Protein AF-A0A832P531-F1 (afdb_monomer_lite)

pLDDT: mean 85.59, std 12.53, range [48.0, 97.06]

Radius of gyration: 25.11 Å; chains: 1; bounding box: 67×21×75 Å

Secondary structure (DSSP, 8-state):
-HHHHHHHHHHHHHHHHHHH----PPP-----PPPPBSSPPP-EE-HHHHHHHHHHHTTS-BPP--THHHHTTSTTGGG--EEEE-SSHHHHHHHHHHH-TTSEEEE-GGGSPP-PPPP--SS--EEHHHHHHHHHHHHHTTS--TTSPPHHHHHHHHHTT--

Foldseek 3Di:
DVVVVVVVVVVVVVVVVVVVPDDPDDDDDDDDDFAAFPDPQFFKDALVVLQVSVVVRQATEHDDDDLCVVQVVPPPLVPAAEDEAAPGRRGVNRVCSNNNPRHHYHHDNLRDDDDFRQDHDPPDMDTSVVSVVVRVVCQQVVVRVDPDDGPVVNVVVVVVVVD

Structure (mmCIF, N/CA/C/O backbone):
data_AF-A0A832P531-F1
#
_entry.id   AF-A0A832P531-F1
#
loop_
_atom_site.group_PDB
_atom_site.id
_atom_site.type_symbol
_atom_site.label_atom_id
_atom_site.label_alt_id
_atom_site.label_comp_id
_atom_site.label_asym_id
_atom_site.label_entity_id
_atom_site.label_seq_id
_atom_site.pdbx_PDB_ins_code
_atom_site.Cartn_x
_atom_site.Cartn_y
_atom_site.Cartn_z
_atom_site.occupancy
_atom_site.B_iso_or_equiv
_atom_site.auth_seq_id
_atom_site.auth_comp_id
_atom_site.auth_asym_id
_atom_site.auth_atom_id
_atom_site.pdbx_PDB_model_num
ATOM 1 N N . MET A 1 1 ? 45.125 5.020 -52.122 1.00 65.94 1 MET A N 1
ATOM 2 C CA . MET A 1 1 ? 44.099 4.147 -51.507 1.00 65.94 1 MET A CA 1
ATOM 3 C C . MET A 1 1 ? 44.278 3.979 -49.996 1.00 65.94 1 MET A C 1
ATOM 5 O O . MET A 1 1 ? 43.310 4.206 -49.288 1.00 65.94 1 MET A O 1
ATOM 9 N N . GLN A 1 2 ? 45.487 3.715 -49.477 1.00 74.75 2 GLN A N 1
ATOM 10 C CA . GLN A 1 2 ? 45.750 3.553 -48.029 1.00 74.75 2 GLN A CA 1
ATOM 11 C C . GLN A 1 2 ? 45.192 4.682 -47.135 1.00 74.75 2 GLN A C 1
ATOM 13 O O . GLN A 1 2 ? 44.563 4.419 -46.119 1.00 74.75 2 GLN A O 1
ATOM 18 N N . LYS A 1 3 ? 45.393 5.951 -47.526 1.00 67.12 3 LYS A N 1
ATOM 19 C CA . LYS A 1 3 ? 44.940 7.118 -46.745 1.00 67.12 3 LYS A CA 1
ATOM 20 C C . LYS A 1 3 ? 43.415 7.216 -46.639 1.00 67.12 3 LYS A C 1
ATOM 22 O O . LYS A 1 3 ? 42.911 7.622 -45.603 1.00 67.12 3 LYS A O 1
ATOM 27 N N . LEU A 1 4 ? 42.692 6.812 -47.686 1.00 76.25 4 LEU A N 1
ATOM 28 C CA . LEU A 1 4 ? 41.228 6.821 -47.698 1.00 76.25 4 LEU A CA 1
ATOM 29 C C . LEU A 1 4 ? 40.666 5.761 -46.741 1.00 76.25 4 LEU A C 1
ATOM 31 O O . LEU A 1 4 ? 39.696 6.022 -46.042 1.00 76.25 4 LEU A O 1
ATOM 35 N N . TYR A 1 5 ? 41.326 4.603 -46.659 1.00 79.06 5 TYR A N 1
ATOM 36 C CA . TYR A 1 5 ? 40.951 3.515 -45.756 1.00 79.06 5 TYR A CA 1
ATOM 37 C C . TYR A 1 5 ? 41.120 3.902 -44.279 1.00 79.06 5 TYR A C 1
ATOM 39 O O . TYR A 1 5 ? 40.217 3.683 -43.478 1.00 79.06 5 TYR A O 1
ATOM 47 N N . TRP A 1 6 ? 42.229 4.565 -43.933 1.00 76.06 6 TRP A N 1
ATOM 48 C CA . TRP A 1 6 ? 42.462 5.073 -42.576 1.00 76.06 6 TRP A CA 1
ATOM 49 C C . TRP A 1 6 ? 41.451 6.142 -42.152 1.00 76.06 6 TRP A C 1
ATOM 51 O O . TRP A 1 6 ? 40.983 6.124 -41.017 1.00 76.06 6 TRP A O 1
ATOM 61 N N . VAL A 1 7 ? 41.078 7.043 -43.065 1.00 78.88 7 VAL A N 1
ATOM 62 C CA . VAL A 1 7 ? 40.046 8.059 -42.802 1.00 78.88 7 VAL A CA 1
ATOM 63 C C . VAL A 1 7 ? 38.680 7.402 -42.599 1.00 78.88 7 VAL A C 1
ATOM 65 O O . VAL A 1 7 ? 37.972 7.762 -41.664 1.00 78.88 7 VAL A O 1
ATOM 68 N N . LEU A 1 8 ? 38.331 6.394 -43.406 1.00 77.94 8 LEU A N 1
ATOM 69 C CA . LEU A 1 8 ? 37.074 5.660 -43.254 1.00 77.94 8 LEU A CA 1
ATOM 70 C C . LEU A 1 8 ? 37.015 4.894 -41.922 1.00 77.94 8 LEU A C 1
ATOM 72 O O . LEU A 1 8 ? 35.994 4.930 -41.243 1.00 77.94 8 LEU A O 1
ATOM 76 N N . GLN A 1 9 ? 38.115 4.250 -41.517 1.00 77.88 9 GLN A N 1
ATOM 77 C CA . GLN A 1 9 ? 38.210 3.562 -40.225 1.00 77.88 9 GLN A CA 1
ATOM 78 C C . GLN A 1 9 ? 38.102 4.528 -39.041 1.00 77.88 9 GLN A C 1
ATOM 80 O O . GLN A 1 9 ? 37.435 4.203 -38.064 1.00 77.88 9 GLN A O 1
ATOM 85 N N . LEU A 1 10 ? 38.698 5.720 -39.135 1.00 73.81 10 LEU A N 1
ATOM 86 C CA . LEU A 1 10 ? 38.564 6.767 -38.118 1.00 73.81 10 LEU A CA 1
ATOM 87 C C . LEU A 1 10 ? 37.129 7.288 -38.014 1.00 73.81 10 LEU A C 1
ATOM 89 O O . LEU A 1 10 ? 36.643 7.473 -36.905 1.00 73.81 10 LEU A O 1
ATOM 93 N N . ILE A 1 11 ? 36.435 7.475 -39.140 1.00 73.75 11 ILE A N 1
ATOM 94 C CA . ILE A 1 11 ? 35.029 7.903 -39.150 1.00 73.75 11 ILE A CA 1
ATOM 95 C C . ILE A 1 11 ? 34.132 6.819 -38.542 1.00 73.75 11 ILE A C 1
ATOM 97 O O . ILE A 1 11 ? 33.305 7.127 -37.690 1.00 73.75 11 ILE A O 1
ATOM 101 N N . ILE A 1 12 ? 34.322 5.550 -38.918 1.00 70.81 12 ILE A N 1
ATOM 102 C CA . ILE A 1 12 ? 33.563 4.424 -38.352 1.00 70.81 12 ILE A CA 1
ATOM 103 C C . ILE A 1 12 ? 33.828 4.303 -36.845 1.00 70.81 12 ILE A C 1
ATOM 105 O O . ILE A 1 12 ? 32.883 4.165 -36.073 1.00 70.81 12 ILE A O 1
ATOM 109 N N . LEU A 1 13 ? 35.087 4.422 -36.410 1.00 65.75 13 LEU A N 1
ATOM 110 C CA . LEU A 1 13 ? 35.449 4.400 -34.993 1.00 65.75 13 LEU A CA 1
ATOM 111 C C . LEU A 1 13 ? 34.809 5.571 -34.233 1.00 65.75 13 LEU A C 1
ATOM 113 O O . LEU A 1 13 ? 34.262 5.362 -33.156 1.00 65.75 13 LEU A O 1
ATOM 117 N N . GLN A 1 14 ? 34.812 6.777 -34.810 1.00 59.66 14 GLN A N 1
ATOM 118 C CA . GLN A 1 14 ? 34.172 7.951 -34.212 1.00 59.66 14 GLN A CA 1
ATOM 119 C C . GLN A 1 14 ? 32.649 7.807 -34.120 1.00 59.66 14 GLN A C 1
ATOM 121 O O . GLN A 1 14 ? 32.070 8.162 -33.094 1.00 59.66 14 GLN A O 1
ATOM 126 N N . MET A 1 15 ? 31.997 7.235 -35.136 1.00 58.91 15 MET A N 1
ATOM 127 C CA . MET A 1 15 ? 30.562 6.938 -35.081 1.00 58.91 15 MET A CA 1
ATOM 128 C C . MET A 1 15 ? 30.233 5.900 -33.999 1.00 58.91 15 MET A C 1
ATOM 130 O O . MET A 1 15 ? 29.237 6.062 -33.297 1.00 58.91 15 MET A O 1
ATOM 134 N N . PHE A 1 16 ? 31.093 4.895 -33.800 1.00 55.34 16 PHE A N 1
ATOM 135 C CA . PHE A 1 16 ? 30.951 3.928 -32.707 1.00 55.34 16 PHE A CA 1
ATOM 136 C C . PHE A 1 16 ? 31.172 4.564 -31.327 1.00 55.34 16 PHE A C 1
ATOM 138 O O . PHE A 1 16 ? 30.419 4.280 -30.402 1.00 55.34 16 PHE A O 1
ATOM 145 N N . THR A 1 17 ? 32.147 5.466 -31.167 1.00 51.41 17 THR A N 1
ATOM 146 C CA . THR A 1 17 ? 32.384 6.130 -29.872 1.00 51.41 17 THR A CA 1
ATOM 147 C C . THR A 1 17 ? 31.298 7.143 -29.511 1.00 51.41 17 THR A C 1
ATOM 149 O O . THR A 1 17 ? 30.969 7.280 -28.337 1.00 51.41 17 THR A O 1
ATOM 152 N N . VAL A 1 18 ? 30.700 7.824 -30.498 1.00 48.78 18 VAL A N 1
ATOM 153 C CA . VAL A 1 18 ? 29.611 8.794 -30.264 1.00 48.78 18 VAL A CA 1
ATOM 154 C C . VAL A 1 18 ? 28.328 8.102 -29.789 1.00 48.78 18 VAL A C 1
ATOM 156 O O . VAL A 1 18 ? 27.571 8.693 -29.028 1.00 48.78 18 VAL A O 1
ATOM 159 N N . GLN A 1 19 ? 28.107 6.837 -30.156 1.00 51.00 19 GLN A N 1
ATOM 160 C CA . GLN A 1 19 ? 26.973 6.053 -29.652 1.00 51.00 19 GLN A CA 1
ATOM 161 C C . GLN A 1 19 ? 27.184 5.510 -28.227 1.00 51.00 19 GLN A C 1
ATOM 163 O O . GLN A 1 19 ? 26.210 5.179 -27.556 1.00 51.00 19 GLN A O 1
ATOM 168 N N . ILE A 1 20 ? 28.431 5.433 -27.746 1.00 50.78 20 ILE A N 1
ATOM 169 C CA . ILE A 1 20 ? 28.757 4.869 -26.423 1.00 50.78 20 ILE A CA 1
ATOM 170 C C . ILE A 1 20 ? 28.669 5.922 -25.308 1.00 50.78 20 ILE A C 1
ATOM 172 O O . ILE A 1 20 ? 28.470 5.565 -24.149 1.00 50.78 20 ILE A O 1
ATOM 176 N N . VAL A 1 21 ? 28.708 7.219 -25.631 1.00 48.00 21 VAL A N 1
ATOM 177 C CA . VAL A 1 21 ? 28.404 8.287 -24.661 1.00 48.00 21 VAL A CA 1
ATOM 178 C C . VAL A 1 21 ? 26.884 8.435 -24.548 1.00 48.00 21 VAL A C 1
ATOM 180 O O . VAL A 1 21 ? 26.284 9.426 -24.958 1.00 48.00 21 VAL A O 1
ATOM 183 N N . SER A 1 22 ? 26.238 7.394 -24.028 1.00 55.31 22 SER A N 1
ATOM 184 C CA . SER A 1 22 ? 24.878 7.515 -23.515 1.00 55.31 22 SER A CA 1
ATOM 185 C C . SER A 1 22 ? 24.933 8.424 -22.292 1.00 55.31 22 SER A C 1
ATOM 187 O O . SER A 1 22 ? 25.774 8.235 -21.416 1.00 55.31 22 SER A O 1
ATOM 189 N N . ALA A 1 23 ? 24.096 9.459 -22.291 1.00 56.31 23 ALA A N 1
ATOM 190 C CA . ALA A 1 23 ? 24.035 10.461 -21.240 1.00 56.31 23 ALA A CA 1
ATOM 191 C C . ALA A 1 23 ? 23.957 9.799 -19.857 1.00 56.31 23 ALA A C 1
ATOM 193 O O . ALA A 1 23 ? 23.090 8.953 -19.643 1.00 56.31 23 ALA A O 1
ATOM 194 N N . ASP A 1 24 ? 24.824 10.216 -18.929 1.00 57.50 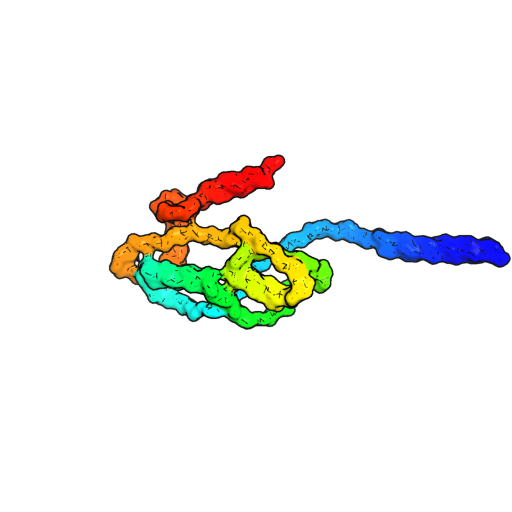24 ASP A N 1
ATOM 195 C CA . ASP A 1 24 ? 24.674 9.952 -17.496 1.00 57.50 24 ASP A CA 1
ATOM 196 C C . ASP A 1 24 ? 23.319 10.520 -17.049 1.00 57.50 24 ASP A C 1
ATOM 198 O O . ASP A 1 24 ? 23.183 11.693 -16.686 1.00 57.50 24 ASP A O 1
ATOM 202 N N . SER A 1 25 ? 22.262 9.718 -17.150 1.00 68.75 25 SER A N 1
ATOM 203 C CA . SER A 1 25 ? 20.950 10.109 -16.666 1.00 68.75 25 SER A CA 1
ATOM 204 C C . SER A 1 25 ? 20.964 9.982 -15.151 1.00 68.75 25 SER A C 1
ATOM 206 O O . SER A 1 25 ? 21.143 8.885 -14.624 1.00 68.75 25 SER A O 1
ATOM 208 N N . ILE A 1 26 ? 20.758 11.102 -14.458 1.00 80.25 26 ILE A N 1
ATOM 209 C CA . ILE A 1 26 ? 20.547 11.132 -13.007 1.00 80.25 26 ILE A CA 1
ATOM 210 C C . ILE A 1 26 ? 19.515 10.050 -12.646 1.00 80.25 26 ILE A C 1
ATOM 212 O O . ILE A 1 26 ? 18.416 10.082 -13.214 1.00 80.25 26 ILE A O 1
ATOM 216 N N . PRO A 1 27 ? 19.830 9.114 -11.728 1.00 82.00 27 PRO A N 1
ATOM 217 C CA . PRO A 1 27 ? 18.890 8.083 -11.309 1.00 82.00 27 PRO A CA 1
ATOM 218 C C . PRO A 1 27 ? 17.575 8.704 -10.838 1.00 82.00 27 PRO A C 1
ATOM 220 O O . PRO A 1 27 ? 17.568 9.641 -10.036 1.00 82.00 27 PRO A O 1
ATOM 223 N N . ARG A 1 28 ? 16.450 8.189 -11.339 1.00 88.44 28 ARG A N 1
ATOM 224 C CA . ARG A 1 28 ? 15.113 8.670 -10.977 1.00 88.44 28 ARG A CA 1
ATOM 225 C C . ARG A 1 28 ? 14.361 7.594 -10.224 1.00 88.44 28 ARG A C 1
ATOM 227 O O . ARG A 1 28 ? 14.259 6.464 -10.683 1.00 88.44 28 ARG A O 1
ATOM 234 N N . ILE A 1 29 ? 13.796 7.977 -9.086 1.00 91.31 29 ILE A N 1
ATOM 235 C CA . ILE A 1 29 ? 12.951 7.101 -8.280 1.00 91.31 29 ILE A CA 1
ATOM 236 C C . ILE A 1 29 ? 11.502 7.537 -8.473 1.00 91.31 29 ILE A C 1
ATOM 238 O O . ILE A 1 29 ? 11.129 8.664 -8.141 1.00 91.31 29 ILE A O 1
ATOM 242 N N . TYR A 1 30 ? 10.682 6.629 -8.995 1.00 92.62 30 TYR A N 1
ATOM 243 C CA . TYR A 1 30 ? 9.246 6.829 -9.144 1.00 92.62 30 TYR A CA 1
ATOM 244 C C . TYR A 1 30 ? 8.516 6.168 -7.976 1.00 92.62 30 TYR A C 1
ATOM 246 O O . TYR A 1 30 ? 8.571 4.955 -7.801 1.00 92.62 30 TYR A O 1
ATOM 254 N N . ILE A 1 31 ? 7.814 6.968 -7.171 1.00 94.62 31 ILE A N 1
ATOM 255 C CA . ILE A 1 31 ? 7.020 6.467 -6.044 1.00 94.62 31 ILE A CA 1
ATOM 256 C C . ILE A 1 31 ? 5.554 6.430 -6.460 1.00 94.62 31 ILE A C 1
ATOM 258 O O . ILE A 1 31 ? 4.927 7.468 -6.680 1.00 94.62 31 ILE A O 1
ATOM 262 N N . ILE A 1 32 ? 4.997 5.224 -6.538 1.00 94.31 32 ILE A N 1
ATOM 263 C CA . ILE A 1 32 ? 3.614 4.992 -6.950 1.00 94.31 32 ILE A CA 1
ATOM 264 C C . ILE A 1 32 ? 2.842 4.428 -5.763 1.00 94.31 32 ILE A C 1
ATOM 266 O O . ILE A 1 32 ? 3.242 3.447 -5.137 1.00 94.31 32 ILE A O 1
ATOM 270 N N . ARG A 1 33 ? 1.703 5.044 -5.442 1.00 94.50 33 ARG A N 1
ATOM 271 C CA . ARG A 1 33 ? 0.759 4.451 -4.495 1.00 94.50 33 ARG A CA 1
ATOM 272 C C . ARG A 1 33 ? -0.034 3.355 -5.203 1.00 94.50 33 ARG A C 1
ATOM 274 O O . ARG A 1 33 ? -0.466 3.556 -6.333 1.00 94.50 33 ARG A O 1
ATOM 281 N N . HIS A 1 34 ? -0.282 2.255 -4.495 1.00 95.81 34 HIS A N 1
ATOM 282 C CA . HIS A 1 34 ? -1.154 1.177 -4.957 1.00 95.81 34 HIS A CA 1
ATOM 283 C C . HIS A 1 34 ? -2.511 1.704 -5.485 1.00 95.81 34 HIS A C 1
ATOM 285 O O . HIS A 1 34 ? -3.023 2.727 -5.011 1.00 95.81 34 HIS A O 1
ATOM 291 N N . ALA A 1 35 ? -3.110 0.981 -6.428 1.00 96.31 35 ALA A N 1
ATOM 292 C CA . ALA A 1 35 ? -4.420 1.287 -6.990 1.00 96.31 35 ALA A CA 1
ATOM 293 C C . ALA A 1 35 ? -5.545 1.157 -5.951 1.00 96.31 35 ALA A C 1
ATOM 295 O O . ALA A 1 35 ? -5.342 0.665 -4.835 1.00 96.31 35 ALA A O 1
ATOM 296 N N . ASN A 1 36 ? -6.747 1.620 -6.295 1.00 95.75 36 ASN A N 1
ATOM 297 C CA . ASN A 1 36 ? -7.903 1.417 -5.427 1.00 95.75 36 ASN A CA 1
ATOM 298 C C . ASN A 1 36 ? -8.102 -0.077 -5.174 1.00 95.75 36 ASN A C 1
ATOM 300 O O . ASN A 1 36 ? -7.988 -0.882 -6.090 1.00 95.75 36 ASN A O 1
ATOM 304 N N . VAL A 1 37 ? -8.391 -0.433 -3.928 1.00 96.25 37 VAL A N 1
ATOM 305 C CA . VAL A 1 37 ? -8.718 -1.813 -3.571 1.00 96.25 37 VAL A CA 1
ATOM 306 C C . VAL A 1 37 ? -10.153 -2.137 -3.973 1.00 96.25 37 VAL A C 1
ATOM 308 O O . VAL A 1 37 ? -11.015 -1.262 -3.858 1.00 96.25 37 VAL A O 1
ATOM 311 N N . ASP A 1 38 ? -10.419 -3.385 -4.357 1.00 96.31 38 ASP A N 1
ATOM 312 C CA . ASP A 1 38 ? -11.771 -3.890 -4.613 1.00 96.31 38 ASP A CA 1
ATOM 313 C C . ASP A 1 38 ? -12.507 -4.116 -3.282 1.00 96.31 38 ASP A C 1
ATOM 315 O O . ASP A 1 38 ? -12.654 -5.221 -2.754 1.00 96.31 38 ASP A O 1
ATOM 319 N N . LEU A 1 39 ? -12.877 -3.002 -2.651 1.00 95.31 39 LEU A N 1
ATOM 320 C CA . LEU A 1 39 ? -13.598 -2.975 -1.391 1.00 95.31 39 LEU A CA 1
ATOM 321 C C . LEU A 1 39 ? -14.646 -1.859 -1.428 1.00 95.31 39 LEU A C 1
ATOM 323 O O . LEU A 1 39 ? -14.296 -0.689 -1.621 1.00 95.31 39 LEU A O 1
ATOM 327 N N . PRO A 1 40 ? -15.927 -2.164 -1.148 1.00 94.31 40 PRO A N 1
ATOM 328 C CA . PRO A 1 40 ? -16.977 -1.158 -1.139 1.00 94.31 40 PRO A CA 1
ATOM 329 C C . PRO A 1 40 ? -16.651 0.010 -0.210 1.00 94.31 40 PRO A C 1
ATOM 331 O O . PRO A 1 40 ? -16.240 -0.176 0.940 1.00 94.31 40 PRO A O 1
ATOM 334 N N . LYS A 1 41 ? -16.897 1.236 -0.687 1.00 92.94 41 LYS A N 1
ATOM 335 C CA . LYS A 1 41 ? -16.662 2.450 0.102 1.00 92.94 41 LYS A CA 1
ATOM 336 C C . LYS A 1 41 ? -17.430 2.370 1.426 1.00 92.94 41 LYS A C 1
ATOM 338 O O . LYS A 1 41 ? -18.640 2.131 1.428 1.00 92.94 41 LYS A O 1
ATOM 343 N N . PRO A 1 42 ? -16.770 2.606 2.568 1.00 93.81 42 PRO A N 1
ATOM 344 C CA . PRO A 1 42 ? -17.411 2.390 3.844 1.00 93.81 42 PRO A CA 1
ATOM 345 C C . PRO A 1 42 ? -18.261 3.600 4.224 1.00 93.81 42 PRO A C 1
ATOM 347 O O . PRO A 1 42 ? -17.833 4.748 4.095 1.00 93.81 42 PRO A O 1
ATOM 350 N N . GLY A 1 43 ? -19.454 3.328 4.746 1.00 94.69 43 GLY A N 1
ATOM 351 C CA . GLY A 1 43 ? -20.326 4.337 5.342 1.00 94.69 43 GLY A CA 1
ATOM 352 C C . GLY A 1 43 ? -20.038 4.568 6.828 1.00 94.69 43 GLY A C 1
ATOM 353 O O . GLY A 1 43 ? -18.894 4.549 7.292 1.00 94.69 43 GLY A O 1
ATOM 354 N N . TRP A 1 44 ? -21.109 4.757 7.592 1.00 96.94 44 TRP A N 1
ATOM 355 C CA . TRP A 1 44 ? -21.059 4.879 9.046 1.00 96.94 44 TRP A CA 1
ATOM 356 C C . TRP A 1 44 ? -20.879 3.518 9.728 1.00 96.94 44 TRP A C 1
ATOM 358 O O . TRP A 1 44 ? -21.242 2.458 9.191 1.00 96.94 44 TRP A O 1
ATOM 368 N N . GLY A 1 45 ? -20.278 3.541 10.913 1.00 94.19 45 GLY A N 1
ATOM 369 C CA . GLY A 1 45 ? -20.021 2.342 11.687 1.00 94.19 45 GLY A CA 1
ATOM 370 C C . GLY A 1 45 ? -19.468 2.595 13.079 1.00 94.19 45 GLY A C 1
ATOM 371 O O . GLY A 1 45 ? -19.063 3.700 13.436 1.00 94.19 45 GLY A O 1
ATOM 372 N N . SER A 1 46 ? -19.411 1.514 13.851 1.00 95.12 46 SER A N 1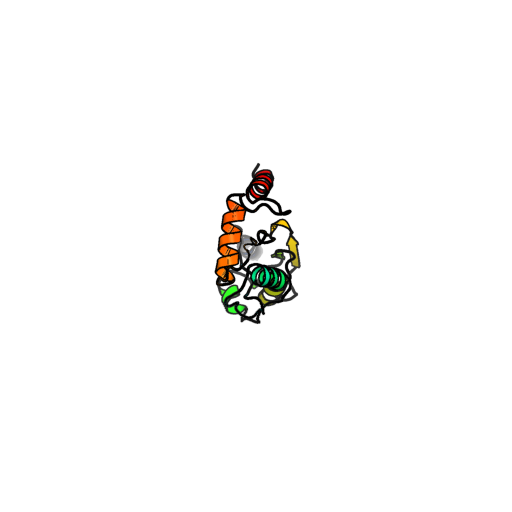
ATOM 373 C CA . SER A 1 46 ? -18.713 1.462 15.131 1.00 95.12 46 SER A CA 1
ATOM 374 C C . SER A 1 46 ? -17.218 1.217 14.932 1.00 95.12 46 SER A C 1
ATOM 376 O O . SER A 1 46 ? -16.784 0.742 13.877 1.00 95.12 46 SER A O 1
ATOM 378 N N . ALA A 1 47 ? -16.431 1.415 15.991 1.00 93.62 47 ALA A N 1
ATOM 379 C CA . ALA A 1 47 ? -15.020 1.031 16.031 1.00 93.62 47 ALA A CA 1
ATOM 380 C C . ALA A 1 47 ? -14.773 -0.422 15.565 1.00 93.62 47 ALA A C 1
ATOM 382 O O . ALA A 1 47 ? -13.821 -0.697 14.831 1.00 93.62 47 ALA A O 1
ATOM 383 N N . LYS A 1 48 ? -15.667 -1.362 15.918 1.00 93.56 48 LYS A N 1
ATOM 384 C CA . LYS A 1 48 ? -15.581 -2.773 15.495 1.00 93.56 48 LYS A CA 1
ATOM 385 C C . LYS A 1 48 ? -15.729 -2.925 13.979 1.00 93.56 48 LYS A C 1
ATOM 387 O O . LYS A 1 48 ? -14.965 -3.675 13.371 1.00 93.56 48 LYS A O 1
ATOM 392 N N . LYS A 1 49 ? -16.682 -2.214 13.364 1.00 94.25 49 LYS A N 1
ATOM 393 C CA . LYS A 1 49 ? -16.870 -2.213 11.903 1.00 94.25 49 LYS A CA 1
ATOM 394 C C . LYS A 1 49 ? -15.662 -1.589 11.202 1.00 94.25 49 LYS A C 1
ATOM 396 O O . LYS A 1 49 ? -15.167 -2.165 10.239 1.00 94.25 49 LYS A O 1
ATOM 401 N N . SER A 1 50 ? -15.126 -0.495 11.736 1.00 95.19 50 SER A N 1
ATOM 402 C CA . SER A 1 50 ? -13.927 0.165 11.204 1.00 95.19 50 SER A CA 1
ATOM 403 C C . SER A 1 50 ? -12.678 -0.716 11.283 1.00 95.19 50 SER A C 1
ATOM 405 O O . SER A 1 50 ? -11.905 -0.766 10.331 1.00 95.19 50 SER A O 1
ATOM 407 N N . LYS A 1 51 ? -12.504 -1.479 12.371 1.00 94.25 51 LYS A N 1
ATOM 408 C CA . LYS A 1 51 ? -11.425 -2.472 12.494 1.00 94.25 51 LYS A CA 1
ATOM 409 C C . LYS A 1 51 ? -11.547 -3.578 11.445 1.00 94.25 51 LYS A C 1
ATOM 411 O O . LYS A 1 51 ? -10.554 -3.918 10.812 1.00 94.25 51 LYS A O 1
ATOM 416 N N . LYS A 1 52 ? -12.755 -4.116 11.240 1.00 94.81 52 LYS A N 1
ATOM 417 C CA . LYS A 1 52 ? -13.008 -5.113 10.186 1.00 94.81 52 LYS A CA 1
ATOM 418 C C . LYS A 1 52 ? -12.694 -4.554 8.799 1.00 94.81 52 LYS A C 1
ATOM 420 O O . LYS A 1 52 ? -12.000 -5.214 8.040 1.00 94.81 52 LYS A O 1
ATOM 425 N N . TYR A 1 53 ? -13.146 -3.333 8.511 1.00 95.62 53 TYR A N 1
ATOM 426 C CA . TYR A 1 53 ? -12.864 -2.660 7.244 1.00 95.62 53 TYR A CA 1
ATOM 427 C C . TYR A 1 53 ? -11.358 -2.478 7.016 1.00 95.62 53 TYR A C 1
ATOM 429 O O . TYR A 1 53 ? -10.857 -2.833 5.956 1.00 95.62 53 TYR A O 1
ATOM 437 N N . LYS A 1 54 ? -10.617 -1.992 8.024 1.00 93.75 54 LYS A N 1
ATOM 438 C CA . LYS A 1 54 ? -9.157 -1.849 7.937 1.00 93.75 54 LYS A CA 1
ATOM 439 C C . LYS A 1 54 ? -8.462 -3.183 7.648 1.00 93.75 54 LYS A C 1
ATOM 441 O O . LYS A 1 54 ? -7.548 -3.220 6.837 1.00 93.75 54 LYS A O 1
ATOM 446 N N . ASN A 1 55 ? -8.876 -4.259 8.315 1.00 92.81 55 ASN A N 1
ATOM 447 C CA . ASN A 1 55 ? -8.290 -5.577 8.081 1.00 92.81 55 ASN A CA 1
ATOM 448 C C . ASN A 1 55 ? -8.570 -6.067 6.654 1.00 92.81 55 ASN A C 1
ATOM 450 O O . ASN A 1 55 ? -7.646 -6.526 5.996 1.00 92.81 55 ASN A O 1
ATOM 454 N N . ALA A 1 56 ? -9.810 -5.917 6.174 1.00 94.38 56 ALA A N 1
ATOM 455 C CA . ALA A 1 56 ? -10.190 -6.302 4.816 1.00 94.38 56 ALA A CA 1
ATOM 456 C C . ALA A 1 56 ? -9.387 -5.530 3.759 1.00 94.38 56 ALA A C 1
ATOM 458 O O . ALA A 1 56 ? -8.894 -6.128 2.813 1.00 94.38 56 ALA A O 1
ATOM 459 N N . TYR A 1 57 ? -9.173 -4.227 3.965 1.00 92.50 57 TYR A N 1
ATOM 460 C CA . TYR A 1 57 ? -8.375 -3.377 3.075 1.00 92.50 57 TYR A CA 1
ATOM 461 C C . TYR A 1 57 ? -6.944 -3.900 2.839 1.00 92.50 57 TYR A C 1
ATOM 463 O O . TYR A 1 57 ? -6.359 -3.639 1.792 1.00 92.50 57 TYR A O 1
ATOM 471 N N . ASN A 1 58 ? -6.372 -4.641 3.795 1.00 88.12 58 ASN A N 1
ATOM 472 C CA . ASN A 1 58 ? -5.034 -5.219 3.655 1.00 88.12 58 ASN A CA 1
ATOM 473 C C . ASN A 1 58 ? -5.012 -6.574 2.932 1.00 88.12 58 ASN A C 1
ATOM 475 O O . ASN A 1 58 ? -3.935 -7.025 2.556 1.00 88.12 58 ASN A O 1
ATOM 479 N N . THR A 1 59 ? -6.163 -7.228 2.769 1.00 90.06 59 THR A N 1
ATOM 480 C CA . THR A 1 59 ? -6.255 -8.600 2.243 1.00 90.06 59 THR A CA 1
ATOM 481 C C . THR A 1 59 ? -6.978 -8.700 0.909 1.00 90.06 59 THR A C 1
ATOM 483 O O . THR A 1 59 ? -6.877 -9.734 0.263 1.00 90.06 59 THR A O 1
ATOM 486 N N . VAL A 1 60 ? -7.748 -7.682 0.521 1.00 94.56 60 VAL A N 1
ATOM 487 C CA . VAL A 1 60 ? -8.405 -7.653 -0.790 1.00 94.56 60 VAL A CA 1
ATOM 488 C C . VAL A 1 60 ? -7.438 -7.203 -1.885 1.00 94.56 60 VAL A C 1
ATOM 490 O O . VAL A 1 60 ? -6.464 -6.493 -1.608 1.00 94.56 60 VAL A O 1
ATOM 493 N N . GLY A 1 61 ? -7.734 -7.620 -3.114 1.00 94.88 61 GLY A N 1
ATOM 494 C CA . GLY A 1 61 ? -7.029 -7.176 -4.308 1.00 94.88 61 GLY A CA 1
ATOM 495 C C . GLY A 1 61 ? -7.420 -5.763 -4.748 1.00 94.88 61 GLY A C 1
ATOM 496 O O . GLY A 1 61 ? -8.083 -5.018 -4.014 1.00 94.88 61 GLY A O 1
ATOM 497 N N . ILE A 1 62 ? -6.996 -5.386 -5.949 1.00 97.00 62 ILE A N 1
ATOM 498 C CA . ILE A 1 62 ? -7.259 -4.076 -6.554 1.00 97.00 62 ILE A CA 1
ATOM 499 C C . ILE A 1 62 ? -8.408 -4.084 -7.563 1.00 97.00 62 ILE A C 1
ATOM 501 O O . ILE A 1 62 ? -8.688 -5.077 -8.226 1.00 97.00 62 ILE A O 1
ATOM 505 N N . GLU A 1 63 ? -9.043 -2.926 -7.717 1.00 96.44 63 GLU A N 1
ATOM 506 C CA . GLU A 1 63 ? -9.889 -2.637 -8.870 1.00 96.44 63 GLU A CA 1
ATOM 507 C C . GLU A 1 63 ? -9.015 -2.598 -10.134 1.00 96.44 63 GLU A C 1
ATOM 509 O O . GLU A 1 63 ? -7.937 -1.993 -10.141 1.00 96.44 63 GLU A O 1
ATOM 514 N N . THR A 1 64 ? -9.491 -3.190 -11.232 1.00 94.19 64 THR A N 1
ATOM 515 C CA . THR A 1 64 ? -8.833 -3.052 -12.537 1.00 94.19 64 THR A CA 1
ATOM 516 C C . THR A 1 64 ? -8.802 -1.580 -12.956 1.00 94.19 64 THR A C 1
ATOM 518 O O . THR A 1 64 ? -9.802 -0.865 -12.860 1.00 94.19 64 THR A O 1
ATOM 521 N N . PHE A 1 65 ? -7.662 -1.116 -13.461 1.00 94.69 65 PHE A N 1
ATOM 522 C CA . PHE A 1 65 ? -7.496 0.242 -13.974 1.00 94.69 65 PHE A CA 1
ATOM 5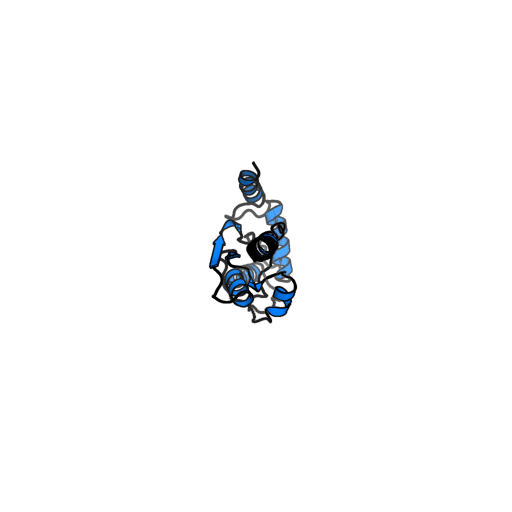23 C C . PHE A 1 65 ? -6.718 0.228 -15.292 1.00 94.69 65 PHE A C 1
ATOM 525 O O . PHE A 1 65 ? -6.195 -0.804 -15.690 1.00 94.69 65 PHE A O 1
ATOM 532 N N . ASN A 1 66 ? -6.667 1.364 -15.993 1.00 94.56 66 ASN A N 1
ATOM 533 C CA . ASN A 1 66 ? -5.843 1.505 -17.196 1.00 94.56 66 ASN A CA 1
ATOM 534 C C . ASN A 1 66 ? -4.397 1.890 -16.798 1.00 94.56 66 ASN A C 1
ATOM 536 O O . ASN A 1 66 ? -4.219 3.027 -16.334 1.00 94.56 66 ASN A O 1
ATOM 540 N N . PRO A 1 67 ? -3.396 1.007 -16.998 1.00 93.81 67 PRO A N 1
ATOM 541 C CA . PRO A 1 67 ? -1.994 1.248 -16.640 1.00 93.81 67 PRO A CA 1
ATOM 542 C C . PRO A 1 67 ? -1.381 2.476 -17.312 1.00 93.81 67 PRO A C 1
ATOM 544 O O . PRO A 1 67 ? -0.646 3.232 -16.674 1.00 93.81 67 PRO A O 1
ATOM 547 N N . GLU A 1 68 ? -1.757 2.737 -18.565 1.00 93.06 68 GLU A N 1
ATOM 548 C CA . GLU A 1 68 ? -1.162 3.781 -19.409 1.00 93.06 68 GLU A CA 1
ATOM 549 C C . GLU A 1 68 ? -1.238 5.169 -18.767 1.00 93.06 68 GLU A C 1
ATOM 551 O O . GLU A 1 68 ? -0.320 5.982 -18.869 1.00 93.06 68 GLU A O 1
ATOM 556 N N . LYS A 1 69 ? -2.307 5.442 -18.006 1.00 91.19 69 LYS A N 1
ATOM 557 C CA . LYS A 1 69 ? -2.473 6.724 -17.297 1.00 91.19 69 LYS A CA 1
ATOM 558 C C . LYS A 1 69 ? -1.358 7.004 -16.286 1.00 91.19 69 LYS A C 1
ATOM 560 O O . LYS A 1 69 ? -1.090 8.172 -15.990 1.00 91.19 69 LYS A O 1
ATOM 565 N N . ALA A 1 70 ? -0.779 5.957 -15.704 1.00 91.81 70 ALA A N 1
ATOM 566 C CA . ALA A 1 70 ? 0.346 6.056 -14.787 1.00 91.81 70 ALA A CA 1
ATOM 567 C C . ALA A 1 70 ? 1.679 5.948 -15.538 1.00 91.81 70 ALA A C 1
ATOM 569 O O . ALA A 1 70 ? 2.550 6.785 -15.307 1.00 91.81 70 ALA A O 1
ATOM 570 N N . LEU A 1 71 ? 1.807 4.991 -16.465 1.00 93.06 71 LEU A N 1
ATOM 571 C CA . LEU A 1 71 ? 3.043 4.736 -17.215 1.00 93.06 71 LEU A CA 1
ATOM 572 C C . LEU A 1 71 ? 3.502 5.934 -18.049 1.00 93.06 71 LEU A C 1
ATOM 574 O O . LEU A 1 71 ? 4.684 6.255 -18.038 1.00 93.06 71 LEU A O 1
ATOM 578 N N . HIS A 1 72 ? 2.584 6.688 -18.662 1.00 92.50 72 HIS A N 1
ATOM 579 C CA . HIS A 1 72 ? 2.933 7.900 -19.416 1.00 92.50 72 HIS A CA 1
ATOM 580 C C . HIS A 1 72 ? 3.619 8.997 -18.581 1.00 92.50 72 HIS A C 1
ATOM 582 O O . HIS A 1 72 ? 4.161 9.946 -19.144 1.00 92.50 72 HIS A O 1
ATOM 588 N N . LYS A 1 73 ? 3.586 8.910 -17.245 1.00 92.44 73 LYS A N 1
ATOM 589 C CA . LYS A 1 73 ? 4.273 9.849 -16.340 1.00 92.44 73 LYS A CA 1
ATOM 590 C C . LYS A 1 73 ? 5.680 9.388 -15.958 1.00 92.44 73 LYS A C 1
ATOM 592 O O . LYS A 1 73 ? 6.370 10.092 -15.222 1.00 92.44 73 LYS A O 1
ATOM 597 N N . ILE A 1 74 ? 6.072 8.202 -16.406 1.00 91.75 74 ILE A N 1
ATOM 598 C CA . ILE A 1 74 ? 7.333 7.551 -16.091 1.00 91.75 74 ILE A CA 1
ATOM 599 C C . ILE A 1 74 ? 8.151 7.543 -17.378 1.00 91.75 74 ILE A C 1
ATOM 601 O O . ILE A 1 74 ? 7.803 6.883 -18.357 1.00 91.75 74 ILE A O 1
ATOM 605 N N . GLU A 1 75 ? 9.227 8.325 -17.395 1.00 89.81 75 GLU A N 1
ATOM 606 C CA . GLU A 1 75 ? 10.126 8.348 -18.545 1.00 89.81 75 GLU A CA 1
ATOM 607 C C . GLU A 1 75 ? 10.802 6.987 -18.679 1.00 89.81 75 GLU A C 1
ATOM 609 O O . GLU A 1 75 ? 11.242 6.412 -17.685 1.00 89.81 75 GLU A O 1
ATOM 614 N N . ASN A 1 76 ? 10.871 6.484 -19.912 1.00 87.38 76 ASN A N 1
ATOM 615 C CA . ASN A 1 76 ? 11.475 5.193 -20.232 1.00 87.38 76 ASN A CA 1
ATOM 616 C C . ASN A 1 76 ? 10.912 4.031 -19.393 1.00 87.38 76 ASN A C 1
ATOM 618 O O . ASN A 1 76 ? 11.642 3.114 -19.037 1.00 87.38 76 ASN A O 1
ATOM 622 N N . HIS A 1 77 ? 9.607 4.026 -19.091 1.00 89.56 77 HIS A N 1
ATOM 623 C CA . HIS A 1 77 ? 9.000 2.949 -18.295 1.00 89.56 77 HIS A CA 1
ATOM 624 C C . HIS A 1 77 ? 9.208 1.544 -18.890 1.00 89.56 77 HIS A C 1
ATOM 626 O O . HIS A 1 77 ? 9.216 0.569 -18.150 1.00 89.56 77 HIS A O 1
ATOM 632 N N . ALA A 1 78 ? 9.403 1.440 -20.209 1.00 87.94 78 ALA A N 1
ATOM 633 C CA . ALA A 1 78 ? 9.697 0.186 -20.901 1.00 87.94 78 ALA A CA 1
ATOM 634 C C . ALA A 1 78 ? 11.105 -0.376 -20.618 1.00 87.94 78 ALA A C 1
ATOM 636 O O . ALA A 1 78 ? 11.357 -1.534 -20.927 1.00 87.94 78 ALA A O 1
ATOM 637 N N . SER A 1 79 ? 12.026 0.422 -20.064 1.00 87.69 79 SER A N 1
ATOM 638 C CA . SER A 1 79 ? 13.363 -0.037 -19.662 1.00 87.69 79 SER A CA 1
ATOM 639 C C . SER A 1 79 ? 13.460 -0.371 -18.172 1.00 87.69 79 SER A C 1
ATOM 641 O O . SER A 1 79 ? 14.563 -0.597 -17.682 1.00 87.69 79 SER A O 1
ATOM 643 N N . ILE A 1 80 ? 12.347 -0.327 -17.434 1.00 90.19 80 ILE A N 1
ATOM 644 C CA . ILE A 1 80 ? 12.319 -0.711 -16.020 1.00 90.19 80 ILE A CA 1
ATOM 645 C C . ILE A 1 80 ? 12.407 -2.232 -15.943 1.00 90.19 80 ILE A C 1
ATOM 647 O O . ILE A 1 80 ? 11.565 -2.927 -16.499 1.00 90.19 80 ILE A O 1
ATOM 651 N N . ASP A 1 81 ? 13.418 -2.728 -15.238 1.00 91.50 81 ASP A N 1
ATOM 652 C CA . ASP A 1 81 ? 13.660 -4.154 -15.022 1.00 91.50 81 ASP A CA 1
ATOM 653 C C . ASP A 1 81 ? 13.133 -4.639 -13.664 1.00 91.50 81 ASP A C 1
ATOM 655 O O . ASP A 1 81 ? 12.682 -5.774 -13.549 1.00 91.50 81 ASP A O 1
ATOM 659 N N . THR A 1 82 ? 13.159 -3.773 -12.648 1.00 93.88 82 THR A N 1
ATOM 660 C CA . THR A 1 82 ? 12.887 -4.121 -11.252 1.00 93.88 82 THR A CA 1
ATOM 661 C C . THR A 1 82 ? 11.901 -3.148 -10.619 1.00 93.88 82 THR A C 1
ATOM 663 O O . THR A 1 82 ? 12.056 -1.926 -10.698 1.00 93.88 82 THR A O 1
ATOM 666 N N . VAL A 1 83 ? 10.902 -3.686 -9.919 1.00 96.12 83 VAL A N 1
ATOM 667 C CA . VAL A 1 83 ? 9.911 -2.915 -9.162 1.00 96.12 83 VAL A CA 1
ATOM 668 C C . VAL A 1 83 ? 9.943 -3.338 -7.698 1.00 96.12 83 VAL A C 1
ATOM 670 O O . VAL A 1 83 ? 9.631 -4.476 -7.359 1.00 96.12 83 VAL A O 1
ATOM 673 N N . PHE A 1 84 ? 10.259 -2.391 -6.815 1.00 97.06 84 PHE A N 1
ATOM 674 C CA . PHE A 1 84 ? 10.224 -2.599 -5.368 1.00 97.06 84 PHE A CA 1
ATOM 675 C C . PHE A 1 84 ? 8.845 -2.254 -4.804 1.00 97.06 84 PHE A C 1
ATOM 677 O O . PHE A 1 84 ? 8.328 -1.154 -5.021 1.00 97.06 84 PHE A O 1
ATOM 684 N N . CYS A 1 85 ? 8.244 -3.160 -4.037 1.00 96.88 85 CYS A N 1
ATOM 685 C CA . CYS A 1 85 ? 6.948 -2.920 -3.408 1.00 96.88 85 CYS A CA 1
ATOM 686 C C . CYS A 1 85 ? 6.828 -3.557 -2.017 1.00 96.88 85 CYS A C 1
ATOM 688 O O . CYS A 1 85 ? 7.665 -4.334 -1.570 1.00 96.88 85 CYS A O 1
ATOM 690 N N . SER A 1 86 ? 5.774 -3.211 -1.277 1.00 95.81 86 SER A N 1
ATOM 691 C CA . SER A 1 86 ? 5.479 -3.904 -0.017 1.00 95.81 86 SER A CA 1
ATOM 692 C C . SER A 1 86 ? 4.933 -5.314 -0.288 1.00 95.81 86 SER A C 1
ATOM 694 O O . SER A 1 86 ? 4.214 -5.480 -1.273 1.00 95.81 86 SER A O 1
ATOM 696 N N . PRO A 1 87 ? 5.072 -6.281 0.636 1.00 94.75 87 PRO A N 1
ATOM 697 C CA . PRO A 1 87 ? 4.468 -7.611 0.504 1.00 94.75 87 PRO A CA 1
ATOM 698 C C . PRO A 1 87 ? 2.926 -7.618 0.565 1.00 94.75 87 PRO A C 1
ATOM 700 O O . PRO A 1 87 ? 2.307 -8.677 0.568 1.00 94.75 87 PRO A O 1
ATOM 703 N N . GLN A 1 88 ? 2.259 -6.463 0.636 1.00 94.19 88 GLN A N 1
ATOM 704 C CA . GLN A 1 88 ? 0.798 -6.382 0.616 1.00 94.19 88 GLN A CA 1
ATOM 705 C C . GLN A 1 88 ? 0.254 -6.704 -0.782 1.00 94.19 88 GLN A C 1
ATOM 707 O O . GLN A 1 88 ? 0.727 -6.129 -1.761 1.00 94.19 88 GLN A O 1
ATOM 712 N N . LEU A 1 89 ? -0.802 -7.522 -0.857 1.00 94.75 89 LEU A N 1
ATOM 713 C CA . LEU A 1 89 ? -1.422 -7.956 -2.119 1.00 94.75 89 LEU A CA 1
ATOM 714 C C . LEU A 1 89 ? -1.722 -6.780 -3.060 1.00 94.75 89 LEU A C 1
ATOM 716 O O . LEU A 1 89 ? -1.280 -6.768 -4.201 1.00 94.75 89 LEU A O 1
ATOM 720 N N . ARG A 1 90 ? -2.354 -5.722 -2.535 1.00 95.81 90 ARG A N 1
ATOM 721 C CA . ARG A 1 90 ? -2.675 -4.508 -3.302 1.00 95.81 90 ARG A CA 1
ATOM 722 C C . ARG A 1 90 ? -1.469 -3.837 -3.966 1.00 95.81 90 ARG A C 1
ATOM 724 O O . ARG A 1 90 ? -1.622 -3.210 -5.007 1.00 95.81 90 ARG A O 1
ATOM 731 N N . ALA A 1 91 ? -0.285 -3.911 -3.355 1.00 95.81 91 ALA A N 1
ATOM 732 C CA . ALA A 1 91 ? 0.926 -3.315 -3.912 1.00 95.81 91 ALA A CA 1
ATOM 733 C C . ALA A 1 91 ? 1.498 -4.194 -5.030 1.00 95.81 91 ALA A C 1
ATOM 735 O O . ALA A 1 91 ? 1.811 -3.673 -6.096 1.00 95.81 91 ALA A O 1
ATOM 736 N N . GLN A 1 92 ? 1.544 -5.509 -4.802 1.00 95.38 92 GLN A N 1
ATOM 737 C CA . GLN A 1 92 ? 2.006 -6.489 -5.785 1.00 95.38 92 GLN A CA 1
ATOM 738 C C . GLN A 1 92 ? 1.120 -6.484 -7.036 1.00 95.38 92 GLN A C 1
ATOM 740 O O . GLN A 1 92 ? 1.619 -6.299 -8.139 1.00 95.38 92 GLN A O 1
ATOM 745 N N . GLU A 1 93 ? -0.203 -6.572 -6.873 1.00 95.69 93 GLU A N 1
ATOM 746 C CA . GLU A 1 93 ? -1.138 -6.543 -8.004 1.00 95.69 93 GLU A CA 1
ATOM 747 C C . GLU A 1 93 ? -1.079 -5.218 -8.772 1.00 95.69 93 GLU A C 1
ATOM 749 O O . GLU A 1 93 ? -1.197 -5.209 -9.993 1.00 95.69 93 GLU A O 1
ATOM 754 N N . THR A 1 94 ? -0.847 -4.091 -8.083 1.00 96.50 94 THR A N 1
ATOM 755 C CA . THR A 1 94 ? -0.659 -2.805 -8.774 1.00 96.50 94 THR A CA 1
ATOM 756 C C . THR A 1 94 ? 0.607 -2.819 -9.624 1.00 96.50 94 THR A C 1
ATOM 758 O O . THR A 1 94 ? 0.577 -2.329 -10.748 1.00 96.50 94 THR A O 1
ATOM 761 N N . ALA A 1 95 ? 1.712 -3.352 -9.097 1.00 95.81 95 ALA A N 1
ATOM 762 C CA . ALA A 1 95 ? 2.976 -3.430 -9.821 1.00 95.81 95 ALA A CA 1
ATOM 763 C C . ALA A 1 95 ? 2.861 -4.335 -11.055 1.00 95.81 95 ALA A C 1
ATOM 765 O O . ALA A 1 95 ? 3.223 -3.908 -12.148 1.00 95.81 95 ALA A O 1
ATOM 766 N N . LEU A 1 96 ? 2.274 -5.524 -10.895 1.00 94.56 96 LEU A N 1
ATOM 767 C CA . LEU A 1 96 ? 2.054 -6.474 -11.988 1.00 94.56 96 LEU A CA 1
ATOM 768 C C . LEU A 1 96 ? 1.134 -5.901 -13.070 1.00 94.56 96 LEU A C 1
ATOM 770 O O . LEU A 1 96 ? 1.412 -6.039 -14.256 1.00 94.56 96 LEU A O 1
ATOM 774 N N . LEU A 1 97 ? 0.065 -5.197 -12.680 1.00 94.81 97 LEU A N 1
ATOM 775 C CA . LEU A 1 97 ? -0.835 -4.572 -13.649 1.00 94.81 97 LEU A CA 1
ATOM 776 C C . LEU A 1 97 ? -0.182 -3.384 -14.378 1.00 94.81 97 LEU A C 1
ATOM 778 O O . LEU A 1 97 ? -0.567 -3.083 -15.502 1.00 94.81 97 LEU A O 1
ATOM 782 N N . LEU A 1 98 ? 0.787 -2.699 -13.758 1.00 95.12 98 LEU A N 1
ATOM 783 C CA . LEU A 1 98 ? 1.519 -1.595 -14.388 1.00 95.12 98 LEU A CA 1
ATOM 784 C C . LEU A 1 98 ? 2.603 -2.068 -15.350 1.00 95.12 98 LEU A C 1
ATOM 786 O O . LEU A 1 98 ? 2.713 -1.527 -16.441 1.00 95.12 98 LEU A O 1
ATOM 790 N N . PHE A 1 99 ? 3.427 -3.020 -14.932 1.00 92.00 99 PHE A N 1
ATOM 791 C CA . PHE A 1 99 ? 4.682 -3.327 -15.617 1.00 92.00 99 PHE A CA 1
ATOM 792 C C . PHE A 1 99 ? 4.704 -4.719 -16.258 1.00 92.00 99 PHE A C 1
ATOM 794 O O . PHE A 1 99 ? 5.716 -5.101 -16.835 1.00 92.00 99 PHE A O 1
ATOM 801 N N . SER A 1 100 ? 3.569 -5.429 -16.247 1.00 81.00 100 SER A N 1
ATOM 802 C CA . SER A 1 100 ? 3.432 -6.813 -16.725 1.00 81.00 100 SER A CA 1
ATOM 803 C C . SER A 1 100 ? 4.278 -7.805 -15.909 1.00 81.00 100 SER A C 1
ATOM 805 O O . SER A 1 100 ? 4.917 -7.437 -14.926 1.00 81.00 100 SER A O 1
ATOM 807 N N . GLU A 1 101 ? 4.246 -9.090 -16.269 1.00 76.19 101 GLU A N 1
ATOM 808 C CA . GLU A 1 101 ? 4.998 -10.151 -15.571 1.00 76.19 101 GLU A CA 1
ATOM 809 C C . GLU A 1 101 ? 6.498 -10.172 -15.923 1.00 76.19 101 GLU A C 1
ATOM 811 O O . GLU A 1 101 ? 7.253 -10.942 -15.335 1.00 76.19 101 GLU A O 1
ATOM 816 N N . ASP A 1 102 ? 6.939 -9.321 -16.853 1.00 83.25 102 ASP A N 1
ATOM 817 C CA . ASP A 1 102 ? 8.318 -9.302 -17.357 1.00 83.25 102 ASP A CA 1
ATOM 818 C C . ASP A 1 102 ? 9.302 -8.574 -16.422 1.00 83.25 102 ASP A C 1
ATOM 820 O O . ASP A 1 102 ? 10.516 -8.679 -16.604 1.00 83.25 102 ASP A O 1
ATOM 824 N N . VAL A 1 103 ? 8.802 -7.845 -15.415 1.00 91.19 103 VAL A N 1
ATOM 825 C CA . VAL A 1 103 ? 9.646 -7.183 -14.409 1.00 91.19 103 VAL A CA 1
ATOM 826 C C . VAL A 1 103 ? 9.942 -8.085 -13.216 1.00 91.19 103 VAL A C 1
ATOM 828 O O . VAL A 1 103 ? 9.104 -8.859 -12.752 1.00 91.19 103 VAL A O 1
ATOM 831 N N . ILE A 1 104 ? 11.126 -7.908 -12.639 1.00 94.94 104 ILE A N 1
ATOM 832 C CA . ILE A 1 104 ? 11.491 -8.489 -11.351 1.00 94.94 104 ILE A CA 1
ATOM 833 C C . ILE A 1 104 ? 10.731 -7.730 -10.260 1.00 94.94 104 ILE A C 1
ATOM 835 O O . ILE A 1 104 ? 10.963 -6.543 -10.017 1.00 94.94 104 ILE A O 1
ATOM 839 N N . LEU A 1 105 ? 9.804 -8.413 -9.591 1.00 96.00 105 LEU A N 1
ATOM 840 C CA . LEU A 1 105 ? 9.063 -7.853 -8.466 1.00 96.00 105 LEU A CA 1
ATOM 841 C C . LEU A 1 105 ? 9.775 -8.176 -7.148 1.00 96.00 105 LEU A C 1
ATOM 843 O O . LEU A 1 105 ? 9.714 -9.302 -6.661 1.00 96.00 105 LEU A O 1
ATOM 847 N N . GLU A 1 106 ? 10.393 -7.168 -6.540 1.00 96.62 106 GLU A N 1
ATOM 848 C CA . GLU A 1 106 ? 11.069 -7.290 -5.248 1.00 96.62 106 GLU A CA 1
ATOM 849 C C . GLU A 1 106 ? 10.168 -6.779 -4.121 1.00 96.62 106 GLU A C 1
ATOM 851 O O . GLU A 1 106 ? 9.679 -5.643 -4.146 1.00 96.62 106 GLU A O 1
ATOM 856 N N . THR A 1 107 ? 9.936 -7.609 -3.102 1.00 96.44 107 THR A N 1
ATOM 857 C CA . THR A 1 107 ? 9.118 -7.211 -1.949 1.00 96.44 107 THR A CA 1
ATOM 858 C C . THR A 1 107 ? 9.967 -6.897 -0.729 1.00 96.44 107 THR A C 1
ATOM 860 O O . THR A 1 107 ? 10.749 -7.737 -0.292 1.00 96.44 107 THR A O 1
ATOM 863 N N . ASP A 1 108 ? 9.724 -5.748 -0.100 1.00 94.50 108 ASP A N 1
ATOM 864 C CA . ASP A 1 108 ? 10.368 -5.371 1.158 1.00 94.50 108 ASP A CA 1
ATOM 865 C C . ASP A 1 108 ? 9.329 -4.990 2.223 1.00 94.50 108 ASP A C 1
ATOM 867 O O . ASP A 1 108 ? 8.431 -4.162 2.027 1.00 94.50 108 ASP A O 1
ATOM 871 N N . SER A 1 109 ? 9.471 -5.592 3.403 1.00 90.50 109 SER A N 1
ATOM 872 C CA . SER A 1 109 ? 8.675 -5.279 4.589 1.00 90.50 109 SER A CA 1
ATOM 873 C C . SER A 1 109 ? 8.815 -3.822 5.052 1.00 90.50 109 SER A C 1
ATOM 875 O O . SER A 1 109 ? 7.899 -3.288 5.682 1.00 90.50 109 SER A O 1
ATOM 877 N N . VAL A 1 110 ? 9.917 -3.144 4.709 1.00 88.50 110 VAL A N 1
ATOM 878 C CA . VAL A 1 110 ? 10.145 -1.733 5.036 1.00 88.50 110 VAL A CA 1
ATOM 879 C C . VAL A 1 110 ? 9.130 -0.823 4.336 1.00 88.50 110 VAL A C 1
ATOM 881 O O . VAL A 1 110 ? 8.761 0.217 4.889 1.00 88.50 110 VAL A O 1
ATOM 884 N N . LEU A 1 111 ? 8.613 -1.251 3.181 1.00 91.88 111 LEU A N 1
ATOM 885 C CA . LEU A 1 111 ? 7.632 -0.523 2.375 1.00 91.88 111 LEU A CA 1
ATOM 886 C C . LEU A 1 111 ? 6.182 -0.726 2.853 1.00 91.88 111 LEU A C 1
ATOM 888 O O . LEU A 1 111 ? 5.253 -0.158 2.275 1.00 91.88 111 LEU A O 1
ATOM 892 N N . ILE A 1 112 ? 5.950 -1.529 3.901 1.00 90.88 112 ILE A N 1
ATOM 893 C CA . ILE A 1 112 ? 4.610 -1.741 4.464 1.00 90.88 112 ILE A CA 1
ATOM 894 C C . ILE A 1 112 ? 4.061 -0.434 5.051 1.00 90.88 112 ILE A C 1
ATOM 896 O O . ILE A 1 112 ? 4.700 0.246 5.855 1.00 90.88 112 ILE A O 1
ATOM 900 N N . GLU A 1 113 ? 2.816 -0.116 4.692 1.00 88.19 113 GLU A N 1
ATOM 901 C CA . GLU A 1 113 ? 2.084 1.017 5.255 1.00 88.19 113 GLU A CA 1
ATOM 902 C C . GLU A 1 113 ? 1.917 0.888 6.779 1.00 88.19 113 GLU A C 1
ATOM 904 O O . GLU A 1 113 ? 1.627 -0.184 7.311 1.00 88.19 113 GLU A O 1
ATOM 909 N N . PHE A 1 114 ? 2.038 2.012 7.491 1.00 86.75 114 PHE A N 1
ATOM 910 C CA . PHE A 1 114 ? 1.923 2.052 8.946 1.00 86.75 114 PHE A CA 1
ATOM 911 C C . PHE A 1 114 ? 0.651 1.389 9.482 1.00 86.75 114 PHE A C 1
ATOM 913 O O . PHE A 1 114 ? -0.481 1.816 9.221 1.00 86.75 114 PHE A O 1
ATOM 920 N N . ASP A 1 115 ? 0.845 0.405 10.356 1.00 85.50 115 ASP A N 1
ATOM 921 C CA . ASP A 1 115 ? -0.248 -0.340 10.951 1.00 85.50 115 ASP A CA 1
ATOM 922 C C . ASP A 1 115 ? -0.548 0.100 12.394 1.00 85.50 115 ASP A C 1
ATOM 924 O O . ASP A 1 115 ? 0.071 -0.334 13.360 1.00 85.50 115 ASP A O 1
ATOM 928 N N . TYR A 1 116 ? -1.564 0.949 12.544 1.00 89.31 116 TYR A N 1
ATOM 929 C CA . TYR A 1 116 ? -2.053 1.447 13.835 1.00 89.31 116 TYR A CA 1
ATOM 930 C C . TYR A 1 116 ? -3.305 0.706 14.361 1.00 89.31 116 TYR A C 1
ATOM 932 O O . TYR A 1 116 ? -4.168 0.282 13.585 1.00 89.31 116 TYR A O 1
ATOM 940 N N . PRO A 1 117 ? -3.486 0.544 15.681 1.00 90.62 117 PRO A N 1
ATOM 941 C CA . PRO A 1 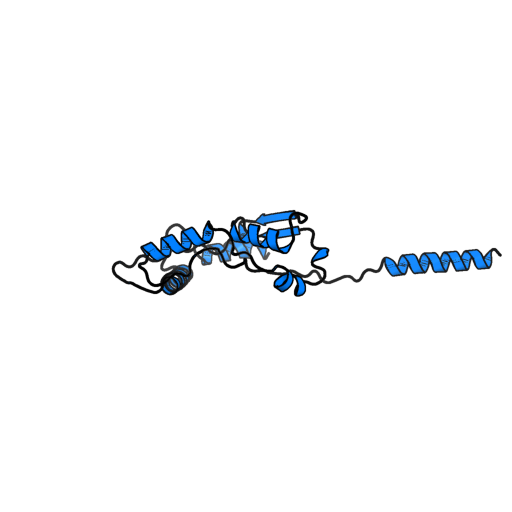117 ? -4.717 -0.022 16.232 1.00 90.62 117 PRO A CA 1
ATOM 942 C C . PRO A 1 117 ? -5.913 0.926 16.038 1.00 90.62 117 PRO A C 1
ATOM 944 O O . PRO A 1 117 ? -5.786 2.135 16.204 1.00 90.62 117 PRO A O 1
ATOM 947 N N . VAL A 1 118 ? -7.098 0.384 15.736 1.00 91.25 118 VAL A N 1
ATOM 948 C CA . VAL A 1 118 ? -8.343 1.175 15.751 1.00 91.25 118 VAL A CA 1
ATOM 949 C C . VAL A 1 118 ? -8.769 1.405 17.200 1.00 91.25 118 VAL A C 1
ATOM 951 O O . VAL A 1 118 ? -8.896 0.433 17.951 1.00 91.25 118 VAL A O 1
ATOM 954 N N . ILE A 1 119 ? -8.977 2.667 17.590 1.00 90.88 119 ILE A N 1
ATOM 955 C CA . ILE A 1 119 ? -9.433 3.017 18.941 1.00 90.88 119 ILE A CA 1
ATOM 956 C C . ILE A 1 119 ? -10.827 2.428 19.194 1.00 90.88 119 ILE A C 1
ATOM 958 O O . ILE A 1 119 ? -11.682 2.425 18.309 1.00 90.88 119 ILE A O 1
ATOM 962 N N . GLN A 1 120 ? -11.055 1.903 20.397 1.00 86.94 120 GLN A N 1
ATOM 963 C CA . GLN A 1 120 ? -12.326 1.289 20.774 1.00 86.94 120 GLN A CA 1
ATOM 964 C C . GLN A 1 120 ? -13.059 2.196 21.755 1.00 86.94 120 GLN A C 1
ATOM 966 O O . GLN A 1 120 ? -12.748 2.200 22.940 1.00 86.94 120 GLN A O 1
ATOM 971 N N . ILE A 1 121 ? -14.034 2.952 21.252 1.00 85.62 121 ILE A N 1
ATOM 972 C CA . ILE A 1 121 ? -14.978 3.691 22.094 1.00 85.62 121 ILE A CA 1
ATOM 973 C C . ILE A 1 121 ? -16.349 3.037 21.892 1.00 85.62 121 ILE A C 1
ATOM 975 O O . ILE A 1 121 ? -16.816 2.959 20.749 1.00 85.62 121 ILE A O 1
ATOM 979 N N . PRO A 1 122 ? -16.969 2.492 22.953 1.00 80.00 122 PRO A N 1
ATOM 980 C CA . PRO A 1 122 ? -18.269 1.847 22.843 1.00 80.00 122 PRO A CA 1
ATOM 981 C C . PRO A 1 122 ? -19.356 2.872 22.483 1.00 80.00 122 PRO A C 1
ATOM 983 O O . PRO A 1 122 ? -19.224 4.059 22.764 1.00 80.00 122 PRO A O 1
ATOM 986 N N . VAL A 1 123 ? -20.440 2.398 21.860 1.00 85.69 123 VAL A N 1
ATOM 987 C CA . VAL A 1 123 ? -21.680 3.153 21.559 1.00 85.69 123 VAL A CA 1
ATOM 988 C C . VAL A 1 123 ? -21.561 4.265 20.498 1.00 85.69 123 VAL A C 1
ATOM 990 O O . VAL A 1 123 ? -22.543 4.549 19.817 1.00 85.69 123 VAL A O 1
ATOM 993 N N . LEU A 1 124 ? -20.379 4.835 20.255 1.00 91.62 124 LEU A N 1
ATOM 994 C CA . LEU A 1 124 ? -20.204 5.882 19.247 1.00 91.62 124 LEU A CA 1
ATOM 995 C C . LEU A 1 124 ? -20.287 5.326 17.810 1.00 91.62 124 LEU A C 1
ATOM 997 O O . LEU A 1 124 ? -19.693 4.295 17.479 1.00 91.62 124 LEU A O 1
ATOM 1001 N N . GLN A 1 125 ? -20.997 6.039 16.935 1.00 94.19 125 GLN A N 1
ATOM 1002 C CA . GLN A 1 125 ? -21.032 5.799 15.491 1.00 94.19 125 GLN A CA 1
ATOM 1003 C C . GLN A 1 125 ? -20.372 6.979 14.784 1.00 94.19 125 GLN A C 1
ATOM 1005 O O . GLN A 1 125 ? -20.714 8.128 15.044 1.00 94.19 125 GLN A O 1
ATOM 1010 N N . LEU A 1 126 ? -19.442 6.695 13.878 1.00 94.31 126 LEU A N 1
ATOM 1011 C CA . LEU A 1 126 ? -18.793 7.694 13.029 1.00 94.31 126 LEU A CA 1
ATOM 1012 C C . LEU A 1 126 ? -18.655 7.127 11.615 1.00 94.31 126 LEU A C 1
ATOM 1014 O O . LEU A 1 126 ? -18.690 5.902 11.433 1.00 94.31 126 LEU A O 1
ATOM 1018 N N . PRO A 1 127 ? -18.425 7.974 10.601 1.00 96.44 127 PRO A N 1
ATOM 1019 C CA . PRO A 1 127 ? -17.894 7.505 9.332 1.00 96.44 127 PRO A CA 1
ATOM 1020 C C . PRO A 1 127 ? -16.647 6.650 9.575 1.00 96.44 127 PRO A C 1
ATOM 1022 O O . PRO A 1 127 ? -15.756 7.042 10.333 1.00 96.44 127 PRO A O 1
ATOM 1025 N N . VAL A 1 128 ? -16.545 5.493 8.919 1.00 95.25 128 VAL A N 1
ATOM 1026 C CA . VAL A 1 128 ? -15.388 4.592 9.081 1.00 95.25 128 VAL A CA 1
ATOM 1027 C C . VAL A 1 128 ? -14.071 5.321 8.808 1.00 95.25 128 VAL A C 1
ATOM 1029 O O . VAL A 1 128 ? -13.110 5.152 9.551 1.00 95.25 128 VAL A O 1
ATOM 1032 N N . LYS A 1 129 ? -14.032 6.206 7.804 1.00 94.44 129 LYS A N 1
ATOM 1033 C CA . LYS A 1 129 ? -12.853 7.044 7.534 1.00 94.44 129 LYS A CA 1
ATOM 1034 C C . LYS A 1 129 ? -12.481 7.939 8.725 1.00 94.44 129 LYS A C 1
ATOM 1036 O O . LYS A 1 129 ? -11.299 8.095 9.011 1.00 94.44 129 LYS A O 1
ATOM 1041 N N . GLY A 1 130 ? -13.474 8.463 9.447 1.00 95.06 130 GLY A N 1
ATOM 1042 C CA . GLY A 1 130 ? -13.275 9.237 10.674 1.00 95.06 130 GLY A CA 1
ATOM 1043 C C . GLY A 1 130 ? -12.669 8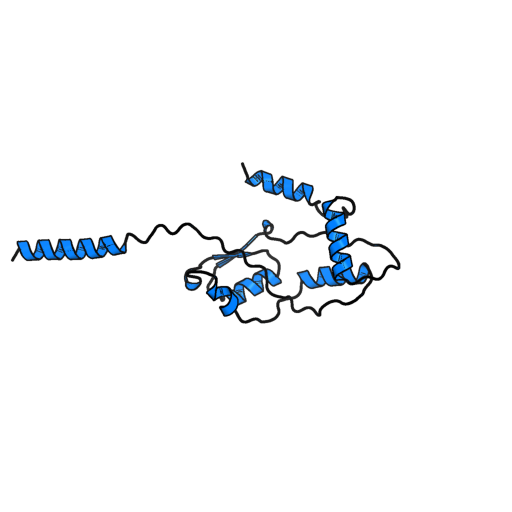.393 11.796 1.00 95.06 130 GLY A C 1
ATOM 1044 O O . GLY A 1 130 ? -11.691 8.809 12.413 1.00 95.06 130 GLY A O 1
ATOM 1045 N N . TRP A 1 131 ? -13.160 7.164 11.994 1.00 95.56 131 TRP A N 1
ATOM 1046 C CA . TRP A 1 131 ? -12.547 6.219 12.937 1.00 95.56 131 TRP A CA 1
ATOM 1047 C C . TRP A 1 131 ? -11.076 5.959 12.630 1.00 95.56 131 TRP A C 1
ATOM 1049 O O . TRP A 1 131 ? -10.250 5.969 13.542 1.00 95.56 131 TRP A O 1
ATOM 1059 N N . LEU A 1 132 ? -10.743 5.719 11.360 1.00 94.12 132 LEU A N 1
ATOM 1060 C CA . LEU A 1 132 ? -9.367 5.462 10.937 1.00 94.12 132 LEU A CA 1
ATOM 1061 C C . LEU A 1 132 ? -8.478 6.697 11.134 1.00 94.12 132 LEU A C 1
ATOM 1063 O O . LEU A 1 132 ? -7.373 6.563 11.653 1.00 94.12 132 LEU A O 1
ATOM 1067 N N . ALA A 1 133 ? -8.978 7.894 10.816 1.00 94.75 133 ALA A N 1
ATOM 1068 C CA . ALA A 1 133 ? -8.256 9.147 11.022 1.00 94.75 133 ALA A CA 1
ATOM 1069 C C . ALA A 1 133 ? -7.945 9.403 12.508 1.00 94.75 133 ALA A C 1
ATOM 1071 O O . ALA A 1 133 ? -6.785 9.604 12.866 1.00 94.75 133 ALA A O 1
ATOM 1072 N N . ILE A 1 134 ? -8.948 9.310 13.388 1.00 94.31 134 ILE A N 1
ATOM 1073 C CA . ILE A 1 134 ? -8.763 9.485 14.839 1.00 94.31 134 ILE A CA 1
ATOM 1074 C C . ILE A 1 134 ? -7.810 8.419 15.392 1.00 94.31 134 ILE A C 1
ATOM 1076 O O . ILE A 1 134 ? -6.917 8.714 16.187 1.00 94.31 134 ILE A O 1
ATOM 1080 N N . SER A 1 135 ? -7.955 7.173 14.939 1.00 93.12 135 SER A N 1
ATOM 1081 C CA . SER A 1 135 ? -7.068 6.077 15.341 1.0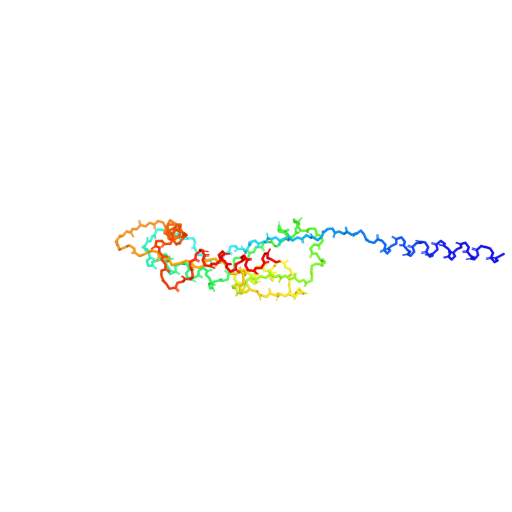0 93.12 135 SER A CA 1
ATOM 1082 C C . SER A 1 135 ? -5.615 6.337 14.938 1.00 93.12 135 SER A C 1
ATOM 1084 O O . SER A 1 135 ? -4.710 6.083 15.727 1.00 93.12 135 SER A O 1
ATOM 1086 N N . ARG A 1 136 ? -5.385 6.888 13.740 1.00 91.81 136 ARG A N 1
ATOM 1087 C CA . ARG A 1 136 ? -4.048 7.253 13.264 1.00 91.81 136 ARG A CA 1
ATOM 1088 C C . ARG A 1 136 ? -3.440 8.368 14.109 1.00 91.81 136 ARG A C 1
ATOM 1090 O O . ARG A 1 136 ? -2.307 8.225 14.553 1.00 91.81 136 ARG A O 1
ATOM 1097 N N . ILE A 1 137 ? -4.196 9.435 14.377 1.00 92.25 137 ILE A N 1
ATOM 1098 C CA . ILE A 1 137 ? -3.731 10.570 15.191 1.00 92.25 137 ILE A CA 1
ATOM 1099 C C . ILE A 1 137 ? -3.381 10.103 16.607 1.00 92.25 137 ILE A C 1
ATOM 1101 O O . ILE A 1 137 ? -2.284 10.361 17.092 1.00 92.25 137 ILE A O 1
ATOM 1105 N N . THR A 1 138 ? -4.281 9.358 17.252 1.00 90.88 138 THR A N 1
ATOM 1106 C CA . THR A 1 138 ? -4.057 8.836 18.611 1.00 90.88 138 THR A CA 1
ATOM 1107 C C . THR A 1 138 ? -2.891 7.850 18.686 1.00 90.88 138 THR A C 1
ATOM 1109 O O . THR A 1 138 ? -2.214 7.779 19.710 1.00 90.88 138 THR A O 1
ATOM 1112 N N . TRP A 1 139 ? -2.623 7.093 17.620 1.00 90.12 139 TRP A N 1
ATOM 1113 C CA . TRP A 1 139 ? -1.427 6.257 17.528 1.00 90.12 139 TRP A CA 1
ATOM 1114 C C . TRP A 1 139 ? -0.155 7.101 17.369 1.00 90.12 139 TRP A C 1
ATOM 1116 O O . TRP A 1 139 ? 0.798 6.878 18.109 1.00 90.12 139 TRP A O 1
ATOM 1126 N N . MET A 1 140 ? -0.154 8.115 16.494 1.00 87.50 140 MET A N 1
ATOM 1127 C CA . MET A 1 140 ? 0.999 9.007 16.284 1.00 87.50 140 MET A CA 1
ATOM 1128 C C . MET A 1 140 ? 1.390 9.779 17.552 1.00 87.50 140 MET A C 1
ATOM 1130 O O . MET A 1 140 ? 2.576 9.946 17.832 1.00 87.50 140 MET A O 1
ATOM 1134 N N . THR A 1 141 ? 0.412 10.211 18.354 1.00 87.62 141 THR A N 1
ATOM 1135 C CA . THR A 1 141 ? 0.660 10.865 19.652 1.00 87.62 141 THR A CA 1
ATOM 1136 C C . THR A 1 141 ? 1.036 9.875 20.758 1.00 87.62 141 THR A C 1
ATOM 1138 O O . THR A 1 141 ? 1.422 10.273 21.856 1.00 87.62 141 THR A O 1
ATOM 1141 N N . GLY A 1 142 ? 0.953 8.568 20.489 1.00 84.19 142 GLY A N 1
ATOM 1142 C CA . GLY A 1 142 ? 1.231 7.514 21.454 1.00 84.19 142 GLY A CA 1
ATOM 1143 C C . GLY A 1 142 ? 0.152 7.352 22.525 1.00 84.19 142 GLY A C 1
ATOM 1144 O O . GLY A 1 142 ? 0.443 6.754 23.555 1.00 84.19 142 GLY A O 1
ATOM 1145 N N . ILE A 1 143 ? -1.063 7.857 22.315 1.00 85.00 143 ILE A N 1
ATOM 1146 C CA . ILE A 1 143 ? -2.212 7.634 23.209 1.00 85.00 143 ILE A CA 1
ATOM 1147 C C . ILE A 1 143 ? -2.768 6.214 23.007 1.00 85.00 143 ILE A C 1
ATOM 1149 O O . ILE A 1 143 ? -3.135 5.535 23.960 1.00 85.00 143 ILE A O 1
ATOM 1153 N N . ASN A 1 144 ? -2.783 5.730 21.763 1.00 80.06 144 ASN A N 1
ATOM 1154 C CA . ASN A 1 144 ? -3.345 4.434 21.382 1.00 80.06 144 ASN A CA 1
ATOM 1155 C C . ASN A 1 144 ? -2.238 3.467 20.925 1.00 80.06 144 ASN A C 1
ATOM 1157 O O . ASN A 1 144 ? -1.990 3.299 19.729 1.00 80.06 144 ASN A O 1
ATOM 1161 N N . ARG A 1 145 ? -1.531 2.861 21.891 1.00 67.44 145 ARG A N 1
ATOM 1162 C CA . ARG A 1 145 ? -0.328 2.041 21.625 1.00 67.44 145 ARG A CA 1
ATOM 1163 C C . ARG A 1 145 ? -0.618 0.578 21.280 1.00 67.44 145 ARG A C 1
ATOM 1165 O O . ARG A 1 145 ? 0.168 -0.035 20.568 1.00 67.44 145 ARG A O 1
ATOM 1172 N N . GLY A 1 146 ? -1.762 0.024 21.689 1.00 68.88 146 GLY A N 1
ATOM 1173 C CA . GLY A 1 146 ? -2.110 -1.379 21.417 1.00 68.88 146 GLY A CA 1
ATOM 1174 C C . GLY A 1 146 ? -0.933 -2.349 21.645 1.00 68.88 146 GLY A C 1
ATOM 1175 O O . GLY A 1 146 ? -0.163 -2.179 22.582 1.00 68.88 146 GLY A O 1
ATOM 1176 N N . LYS A 1 147 ? -0.786 -3.350 20.763 1.00 65.50 147 LYS A N 1
ATOM 1177 C CA . LYS A 1 147 ? 0.386 -4.253 20.694 1.00 65.50 147 LYS A CA 1
ATOM 1178 C C . LYS A 1 147 ? 1.338 -3.934 19.524 1.00 65.50 147 LYS A C 1
ATOM 1180 O O . LYS A 1 147 ? 2.193 -4.750 19.203 1.00 65.50 147 LYS A O 1
ATOM 1185 N N . LYS A 1 148 ? 1.134 -2.820 18.813 1.00 69.88 148 LYS A N 1
ATOM 1186 C CA . LYS A 1 148 ? 1.869 -2.503 17.573 1.00 69.88 148 LYS A CA 1
ATOM 1187 C C . LYS A 1 148 ? 2.975 -1.495 17.865 1.00 69.88 148 LYS A C 1
ATOM 1189 O O . LYS A 1 148 ? 2.864 -0.728 18.821 1.00 69.88 148 LYS A O 1
ATOM 1194 N N . SER A 1 149 ? 4.034 -1.495 17.056 1.00 67.50 149 SER A N 1
ATOM 1195 C CA . SER A 1 149 ? 5.106 -0.508 17.188 1.00 67.50 149 SER A CA 1
ATOM 1196 C C . SER A 1 149 ? 4.530 0.908 17.088 1.00 67.50 149 SER A C 1
ATOM 1198 O O . SER A 1 149 ? 3.623 1.196 16.301 1.00 67.50 149 SER A O 1
ATOM 1200 N N . ASN A 1 150 ? 5.006 1.796 17.958 1.00 70.88 150 ASN A N 1
ATOM 1201 C CA . ASN A 1 150 ? 4.617 3.199 17.916 1.00 70.88 150 ASN A CA 1
ATOM 1202 C C . ASN A 1 150 ? 5.350 3.888 16.754 1.00 70.88 150 ASN A C 1
ATOM 1204 O O . ASN A 1 150 ? 6.469 3.503 16.417 1.00 70.88 150 ASN A O 1
ATOM 1208 N N . TYR A 1 151 ? 4.749 4.935 16.191 1.00 75.56 151 TYR A N 1
ATOM 1209 C CA . TYR A 1 151 ? 5.345 5.802 15.178 1.00 75.56 151 TYR A CA 1
ATOM 1210 C C . TYR A 1 151 ? 6.789 6.189 15.528 1.00 75.56 151 TYR A C 1
ATOM 1212 O O . TYR A 1 151 ? 7.685 6.039 14.706 1.00 75.56 151 TYR A O 1
ATOM 1220 N N . LYS A 1 152 ? 7.036 6.577 16.787 1.00 77.94 152 LYS A N 1
ATOM 1221 C CA . LYS A 1 152 ? 8.377 6.929 17.285 1.00 77.94 152 LYS A CA 1
ATOM 1222 C C . LYS A 1 152 ? 9.404 5.801 17.141 1.00 77.94 152 LYS A C 1
ATOM 1224 O O . LYS A 1 152 ? 10.524 6.067 16.730 1.00 77.94 152 LYS A O 1
ATOM 1229 N N . ASN A 1 153 ? 9.020 4.556 17.426 1.00 77.81 153 ASN A N 1
ATOM 1230 C CA . ASN A 1 153 ? 9.925 3.408 17.308 1.00 77.81 153 ASN A CA 1
ATOM 1231 C C . ASN A 1 153 ? 10.292 3.157 15.845 1.00 77.81 153 ASN A C 1
ATOM 1233 O O . ASN A 1 153 ? 11.422 2.795 15.548 1.00 77.81 153 ASN A O 1
ATOM 1237 N N . ARG A 1 154 ? 9.337 3.364 14.931 1.00 75.00 154 ARG A N 1
ATOM 1238 C CA . ARG A 1 154 ? 9.584 3.210 13.498 1.00 75.00 154 ARG A CA 1
ATOM 1239 C C . ARG A 1 154 ? 10.435 4.344 12.932 1.00 75.00 154 ARG A C 1
ATOM 1241 O O . ARG A 1 154 ? 11.273 4.078 12.091 1.00 75.00 154 ARG A O 1
ATOM 1248 N N . ILE A 1 155 ? 10.254 5.581 13.395 1.00 80.12 155 ILE A N 1
ATOM 1249 C CA . ILE A 1 155 ? 11.157 6.681 13.024 1.00 80.12 155 ILE A CA 1
ATOM 1250 C C . ILE A 1 155 ? 12.577 6.397 13.517 1.00 80.12 155 ILE A C 1
ATOM 1252 O O . ILE A 1 155 ? 13.513 6.538 12.743 1.00 80.12 155 ILE A O 1
ATOM 1256 N N . SER A 1 156 ? 12.729 5.923 14.757 1.00 81.25 156 SER A N 1
ATOM 1257 C CA . SER A 1 156 ? 14.038 5.524 15.282 1.00 81.25 156 SER A CA 1
ATOM 1258 C C . SER A 1 156 ? 14.708 4.479 14.392 1.00 81.25 156 SER A C 1
ATOM 1260 O O . SER A 1 156 ? 15.849 4.678 14.013 1.00 81.25 156 SER A O 1
ATOM 1262 N N . SER A 1 157 ? 13.986 3.426 13.990 1.00 77.25 157 SER A N 1
ATOM 1263 C CA . SER A 1 157 ? 14.579 2.379 13.150 1.00 77.25 157 SER A CA 1
ATOM 1264 C C . SER A 1 157 ? 14.844 2.786 11.704 1.00 77.25 157 SER A C 1
ATOM 1266 O O . SER A 1 157 ? 15.552 2.074 11.008 1.00 77.25 157 SER A O 1
ATOM 1268 N N . LEU A 1 158 ? 14.265 3.888 11.219 1.00 74.50 158 LEU A N 1
ATOM 1269 C CA . LEU A 1 158 ? 14.612 4.443 9.908 1.00 74.50 158 LEU A CA 1
ATOM 1270 C C . LEU A 1 158 ? 15.873 5.312 9.979 1.00 74.50 158 LEU A C 1
ATOM 1272 O O . LEU A 1 158 ? 16.646 5.330 9.026 1.00 74.50 158 LEU A O 1
ATOM 1276 N N . ASN A 1 159 ? 16.093 5.999 11.102 1.00 78.56 159 ASN A N 1
ATOM 1277 C CA . ASN A 1 159 ? 17.303 6.793 11.309 1.00 78.56 159 ASN A CA 1
ATOM 1278 C C . ASN A 1 159 ? 18.564 5.920 11.360 1.00 78.56 159 ASN A C 1
ATOM 1280 O O . ASN A 1 159 ? 19.610 6.384 10.932 1.00 78.56 159 ASN A O 1
ATOM 1284 N N . ASP A 1 160 ? 18.447 4.654 11.772 1.00 75.44 160 ASP A N 1
ATOM 1285 C CA . ASP A 1 160 ? 19.550 3.680 11.743 1.00 75.44 160 ASP A CA 1
ATOM 1286 C C . ASP A 1 160 ? 20.126 3.447 10.324 1.00 75.44 160 ASP A C 1
ATOM 1288 O O . ASP A 1 160 ? 21.213 2.898 10.187 1.00 75.44 160 ASP A O 1
ATOM 1292 N N . PHE A 1 161 ? 19.412 3.850 9.263 1.00 67.88 161 PHE A N 1
ATOM 1293 C CA . PHE A 1 161 ? 19.853 3.757 7.861 1.00 67.88 161 PHE A CA 1
ATOM 1294 C C . PHE A 1 161 ? 20.308 5.102 7.267 1.00 67.88 161 PHE A C 1
ATOM 1296 O O . PHE A 1 161 ? 20.499 5.199 6.056 1.00 67.88 161 PHE A O 1
ATOM 1303 N N . SER A 1 162 ? 20.371 6.159 8.082 1.00 62.41 162 SER A N 1
ATOM 1304 C CA . SER A 1 162 ? 20.706 7.524 7.644 1.00 62.41 162 SER A CA 1
ATOM 1305 C C . SER A 1 162 ? 22.135 7.953 8.009 1.00 62.41 162 SER A C 1
ATOM 1307 O O . SER A 1 162 ? 22.515 9.074 7.667 1.00 62.41 162 SER A O 1
ATOM 1309 N N . ASP A 1 163 ? 22.889 7.071 8.671 1.00 49.25 163 ASP A N 1
ATOM 1310 C CA . ASP A 1 163 ? 24.325 7.185 8.970 1.00 49.25 163 ASP A CA 1
ATOM 1311 C C . ASP A 1 163 ? 25.165 6.435 7.919 1.00 49.25 163 ASP A C 1
ATOM 1313 O O . ASP A 1 163 ? 26.282 6.912 7.607 1.00 49.25 163 ASP A O 1
#

Sequence (163 aa):
MQKLYWVLQLIILQMFTVQIVSADSIPRIYIIRHANVDLPKPGWGSAKKSKKYKNAYNTVGIETFNPEKALHKIENHASIDTVFCSPQLRAQETALLLFSEDVILETDSVLIEFDYPVIQIPVLQLPVKGWLAISRITWMTGINRGKKSNYKNRISSLNDFSD